Protein AF-A0A257JH86-F1 (afdb_monomer_lite)

pLDDT: m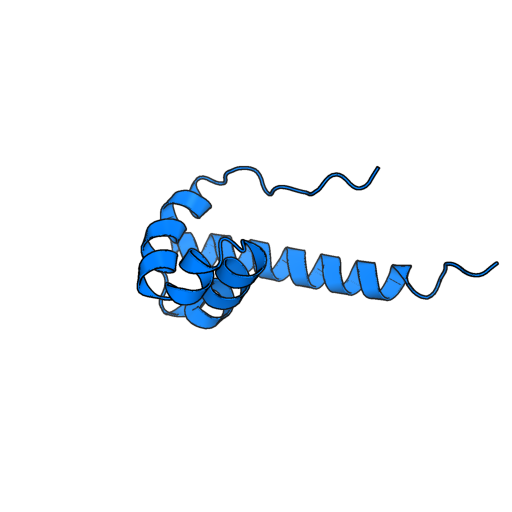ean 70.93, std 17.58, range [29.25, 88.62]

Secondary structure (DSSP, 8-state):
----------HHHHHHHHHHHHH-HHHHHTT-HHHHHHHHHHTGGGS-HHHHHHHHHHHHHHHHHHHHHHHHSSS---

Sequence (78 aa):
MSGPAFAAPDPGKKACVQEARKLCPAEMKSLSRKKVEACMIRNIEKTSPTCKTAMLKIKAEREALARRSARGQTGASE

Radius of gyration: 14.46 Å; chains: 1; bounding box: 31×27×41 Å

Foldseek 3Di:
DPDPPPVDCPVLVVQCPVVLCVQPVVQVVVVPPVSSLVSCLVCLVVGDPSNNVVSVVVVVVVVVVVVVVVVVVVPPDD

Structure (mmCIF, N/CA/C/O backbone):
data_AF-A0A257JH86-F1
#
_entry.id   AF-A0A257JH86-F1
#
loop_
_atom_site.group_PDB
_atom_site.id
_atom_site.type_symbol
_atom_site.label_atom_id
_atom_site.label_alt_id
_atom_site.label_comp_id
_atom_site.label_asym_id
_atom_site.label_entity_id
_atom_site.label_seq_id
_atom_site.pdbx_PDB_ins_code
_atom_site.Cartn_x
_atom_site.Cartn_y
_atom_site.Cartn_z
_atom_site.occupancy
_atom_site.B_iso_or_equiv
_atom_site.auth_seq_id
_atom_site.auth_comp_id
_atom_site.auth_asym_id
_atom_site.auth_atom_id
_atom_site.pdbx_PDB_model_num
ATOM 1 N N . MET A 1 1 ? 22.577 -11.360 -10.611 1.00 31.72 1 MET A N 1
ATOM 2 C CA . MET A 1 1 ? 21.929 -11.734 -9.333 1.00 31.72 1 MET A CA 1
ATOM 3 C C . MET A 1 1 ? 20.764 -10.784 -9.048 1.00 31.72 1 MET A C 1
ATOM 5 O O . MET A 1 1 ? 20.978 -9.675 -8.581 1.00 31.72 1 MET A O 1
ATOM 9 N N . SER A 1 2 ? 19.534 -11.180 -9.389 1.00 42.38 2 SER A N 1
ATOM 10 C CA . SER A 1 2 ? 18.320 -10.424 -9.046 1.00 42.38 2 SER A CA 1
ATOM 11 C C . SER A 1 2 ? 17.981 -10.679 -7.582 1.00 42.38 2 SER A C 1
ATOM 13 O O . SER A 1 2 ? 17.236 -11.602 -7.262 1.00 42.38 2 SER A O 1
ATOM 15 N N . GLY A 1 3 ? 18.577 -9.895 -6.683 1.00 29.25 3 GLY A N 1
ATOM 16 C CA . GLY A 1 3 ? 18.143 -9.874 -5.293 1.00 29.25 3 GLY A CA 1
ATOM 17 C C . GLY A 1 3 ? 16.667 -9.473 -5.247 1.00 29.25 3 GLY A C 1
ATOM 18 O O . GLY A 1 3 ? 16.259 -8.583 -6.003 1.00 29.25 3 GLY A O 1
ATOM 19 N N . PRO A 1 4 ? 15.834 -10.099 -4.402 1.00 36.56 4 PRO A N 1
ATOM 20 C CA . PRO A 1 4 ? 14.530 -9.540 -4.139 1.00 36.56 4 PRO A CA 1
ATOM 21 C C . PRO A 1 4 ? 14.836 -8.173 -3.541 1.00 36.56 4 PRO A C 1
ATOM 23 O O . PRO A 1 4 ? 15.405 -8.090 -2.455 1.00 36.56 4 PRO A O 1
ATOM 26 N N . ALA A 1 5 ? 14.503 -7.099 -4.254 1.00 36.41 5 ALA A N 1
ATOM 27 C CA . ALA A 1 5 ? 14.324 -5.805 -3.630 1.00 36.41 5 ALA A CA 1
ATOM 28 C C . ALA A 1 5 ? 13.139 -5.984 -2.669 1.00 36.41 5 ALA A C 1
ATOM 30 O O . ALA A 1 5 ? 11.990 -5.647 -2.960 1.00 36.41 5 ALA A O 1
ATOM 31 N N . PHE A 1 6 ? 13.419 -6.627 -1.529 1.00 40.56 6 PHE A N 1
ATOM 32 C CA . PHE A 1 6 ? 12.881 -6.254 -0.249 1.00 40.56 6 PHE A CA 1
ATOM 33 C C . PHE A 1 6 ? 13.137 -4.761 -0.219 1.00 40.56 6 PHE A C 1
ATOM 35 O O . PHE A 1 6 ? 14.222 -4.323 0.152 1.00 40.56 6 PHE A O 1
ATOM 42 N N . ALA A 1 7 ? 12.149 -3.995 -0.691 1.00 42.66 7 ALA A N 1
ATOM 43 C CA . ALA A 1 7 ? 11.961 -2.648 -0.214 1.00 42.66 7 ALA A CA 1
ATOM 44 C C . ALA A 1 7 ? 12.232 -2.762 1.283 1.00 42.66 7 ALA A C 1
ATOM 46 O O . ALA A 1 7 ? 11.575 -3.571 1.965 1.00 42.66 7 ALA A O 1
ATOM 47 N N . ALA A 1 8 ? 13.316 -2.108 1.713 1.00 38.41 8 ALA A N 1
ATOM 48 C CA . ALA A 1 8 ? 13.754 -2.056 3.094 1.00 38.41 8 ALA A CA 1
ATOM 49 C C . ALA A 1 8 ? 12.509 -1.879 3.972 1.00 38.41 8 ALA A C 1
ATOM 51 O O . ALA A 1 8 ? 11.524 -1.332 3.471 1.00 38.41 8 ALA A O 1
ATOM 52 N N . PRO A 1 9 ? 12.476 -2.381 5.219 1.00 40.72 9 PRO A N 1
ATOM 53 C CA . PRO A 1 9 ? 11.360 -2.147 6.130 1.00 40.72 9 PRO A CA 1
ATOM 54 C C . PRO A 1 9 ? 11.177 -0.637 6.306 1.00 40.72 9 PRO A C 1
ATOM 56 O O . PRO A 1 9 ? 11.723 -0.017 7.210 1.00 40.72 9 PRO A O 1
ATOM 59 N N . ASP A 1 10 ? 10.447 -0.050 5.367 1.00 45.88 10 ASP A N 1
ATOM 60 C CA . ASP A 1 10 ? 10.246 1.366 5.245 1.00 45.88 10 ASP A CA 1
ATOM 61 C C . ASP A 1 10 ? 9.397 1.705 6.462 1.00 45.88 10 ASP A C 1
ATOM 63 O O . ASP A 1 10 ? 8.436 0.977 6.754 1.00 45.88 10 ASP A O 1
ATOM 67 N N . PRO A 1 11 ? 9.735 2.741 7.230 1.00 46.69 11 PRO A N 1
ATOM 68 C CA . PRO A 1 11 ? 8.920 3.138 8.370 1.00 46.69 11 PRO A CA 1
ATOM 69 C C . PRO A 1 11 ? 7.443 3.348 7.966 1.00 46.69 11 PRO A C 1
ATOM 71 O O . PRO A 1 11 ? 6.546 3.113 8.783 1.00 46.69 11 PRO A O 1
ATOM 74 N N . GLY A 1 12 ? 7.156 3.633 6.685 1.00 47.91 12 GLY A N 1
ATOM 75 C CA . GLY A 1 12 ? 5.805 3.635 6.116 1.00 47.91 12 GLY A CA 1
ATOM 76 C C . GLY A 1 12 ? 5.106 2.266 6.081 1.00 47.91 12 GLY A C 1
ATOM 77 O O . GLY A 1 12 ? 3.886 2.194 6.206 1.00 47.91 12 GLY A O 1
ATOM 78 N N . LYS A 1 13 ? 5.838 1.150 6.000 1.00 53.38 13 LYS A N 1
ATOM 79 C CA . LYS A 1 13 ? 5.292 -0.220 6.016 1.00 53.38 13 LYS A CA 1
ATOM 80 C C . LYS A 1 13 ? 4.726 -0.595 7.388 1.00 53.38 13 LYS A C 1
ATOM 82 O O . LYS A 1 13 ? 3.719 -1.298 7.446 1.00 53.38 13 LYS A O 1
ATOM 87 N N . LYS A 1 14 ? 5.313 -0.089 8.483 1.00 57.78 14 LYS A N 1
ATOM 88 C CA . LYS A 1 14 ? 4.712 -0.184 9.829 1.00 57.78 14 LYS A CA 1
ATOM 89 C C . LYS A 1 14 ? 3.450 0.674 9.928 1.00 57.78 14 LYS A C 1
ATOM 91 O O . LYS A 1 14 ? 2.441 0.181 10.424 1.00 57.78 14 LYS A O 1
ATOM 96 N N . ALA A 1 15 ? 3.481 1.895 9.388 1.00 60.38 15 ALA A N 1
ATOM 97 C CA . ALA A 1 15 ? 2.313 2.778 9.365 1.00 60.38 15 ALA A CA 1
ATOM 98 C C . ALA A 1 15 ? 1.141 2.177 8.562 1.00 60.38 15 ALA A C 1
ATOM 100 O O . ALA A 1 15 ? -0.009 2.264 8.981 1.00 60.38 15 ALA A O 1
ATOM 101 N N . CYS A 1 16 ? 1.425 1.493 7.451 1.00 73.44 16 CYS A N 1
ATOM 102 C CA . CYS A 1 16 ? 0.405 0.823 6.646 1.00 73.44 16 CYS A CA 1
ATOM 103 C C . CYS A 1 16 ? -0.054 -0.529 7.209 1.00 73.44 16 CYS A C 1
ATOM 105 O O . CYS A 1 16 ? -1.118 -0.989 6.818 1.00 73.44 16 CYS A O 1
ATOM 107 N N . VAL A 1 17 ? 0.700 -1.207 8.088 1.00 78.38 17 VAL A N 1
ATOM 108 C CA . VAL A 1 17 ? 0.338 -2.563 8.564 1.00 78.38 17 VAL A CA 1
ATOM 109 C C . VAL A 1 17 ? -0.990 -2.573 9.318 1.00 78.38 17 VAL A C 1
ATOM 111 O O . VAL A 1 17 ? -1.766 -3.522 9.190 1.00 78.38 17 VAL A O 1
ATOM 114 N N . GLN A 1 18 ? -1.266 -1.526 10.093 1.00 81.75 18 GLN A N 1
ATOM 115 C CA . GLN A 1 18 ? -2.510 -1.427 10.849 1.00 81.75 18 GLN A CA 1
ATOM 116 C C . GLN A 1 18 ? -3.710 -1.242 9.911 1.00 81.75 18 GLN A C 1
ATOM 118 O O . GLN A 1 18 ? -4.728 -1.914 10.059 1.00 81.75 18 GLN A O 1
ATOM 123 N N . GLU A 1 19 ? -3.543 -0.410 8.886 1.00 85.00 19 GLU A N 1
ATOM 124 C CA . GLU A 1 19 ? -4.550 -0.166 7.854 1.00 85.00 19 GLU A CA 1
ATOM 125 C C . GLU A 1 19 ? -4.723 -1.385 6.942 1.00 85.00 19 GLU A C 1
ATOM 127 O O . GLU A 1 19 ? -5.845 -1.771 6.637 1.00 85.00 19 GLU A O 1
ATOM 132 N N . ALA A 1 20 ? -3.641 -2.087 6.601 1.00 83.06 20 ALA A N 1
ATOM 133 C CA . ALA A 1 20 ? -3.676 -3.357 5.882 1.00 83.06 20 ALA A CA 1
ATOM 134 C C . ALA A 1 20 ? -4.454 -4.428 6.654 1.00 83.06 20 ALA A C 1
ATOM 136 O O . ALA A 1 20 ? -5.182 -5.209 6.050 1.00 83.06 20 ALA A O 1
ATOM 137 N N . ARG A 1 21 ? -4.343 -4.468 7.988 1.00 85.19 21 ARG A N 1
ATOM 138 C CA . ARG A 1 21 ? -5.145 -5.384 8.812 1.00 85.19 21 ARG A CA 1
ATOM 139 C C . ARG A 1 21 ? -6.636 -5.054 8.774 1.00 85.19 21 ARG A C 1
ATOM 141 O O . ARG A 1 21 ? -7.434 -5.984 8.790 1.00 85.19 21 ARG A O 1
ATOM 148 N N . LYS A 1 22 ? -7.006 -3.771 8.714 1.00 86.44 22 LYS A N 1
ATOM 149 C CA . LYS A 1 22 ? -8.411 -3.333 8.647 1.00 86.44 22 LYS A CA 1
ATOM 150 C C . LYS A 1 22 ? -9.008 -3.493 7.245 1.00 86.44 22 LYS A C 1
ATOM 152 O O . LYS A 1 22 ? -10.108 -4.009 7.105 1.00 86.44 22 LYS A O 1
ATOM 157 N N . LEU A 1 23 ? -8.279 -3.062 6.216 1.00 86.75 23 LEU A N 1
ATOM 158 C CA . LEU A 1 23 ? -8.748 -2.982 4.828 1.00 86.75 23 LEU A CA 1
ATOM 159 C C . LEU A 1 23 ? -8.503 -4.277 4.042 1.00 86.75 23 LEU A C 1
ATOM 161 O O . LEU A 1 23 ? -9.269 -4.607 3.142 1.00 86.75 23 LEU A O 1
ATOM 165 N N . CYS A 1 24 ? -7.444 -5.017 4.379 1.00 88.06 24 CYS A N 1
ATOM 166 C CA . CYS A 1 24 ? -6.980 -6.200 3.650 1.00 88.06 24 CYS A CA 1
ATOM 167 C C . CYS A 1 24 ? -6.753 -7.430 4.563 1.00 88.06 24 CYS A C 1
ATOM 169 O O . CYS A 1 24 ? -5.707 -8.084 4.461 1.00 88.06 24 CYS A O 1
ATOM 171 N N . PRO A 1 25 ? -7.701 -7.797 5.452 1.00 87.88 25 PRO A N 1
ATOM 172 C CA . PRO A 1 25 ? -7.502 -8.879 6.421 1.00 87.88 25 PRO A CA 1
ATOM 173 C C . PRO A 1 25 ? -7.281 -10.250 5.763 1.00 87.88 25 PRO A C 1
ATOM 175 O O . PRO A 1 25 ? -6.475 -11.042 6.250 1.00 87.88 25 PRO A O 1
ATOM 178 N N . ALA A 1 26 ? -7.952 -10.527 4.640 1.00 86.00 26 ALA A N 1
ATOM 179 C CA . ALA A 1 26 ? -7.807 -11.780 3.893 1.00 86.00 26 ALA A CA 1
ATOM 180 C C . ALA A 1 26 ? -6.399 -11.945 3.291 1.00 86.00 26 ALA A C 1
ATOM 182 O O . ALA A 1 26 ? -5.795 -13.019 3.351 1.00 86.00 26 ALA A O 1
ATOM 183 N N . GLU A 1 27 ? -5.835 -10.850 2.785 1.00 83.62 27 GLU A N 1
ATOM 184 C CA . GLU A 1 27 ? -4.502 -10.853 2.186 1.00 83.62 27 GLU A CA 1
ATOM 185 C C . GLU A 1 27 ? -3.413 -10.906 3.264 1.00 83.62 27 GLU A C 1
ATOM 187 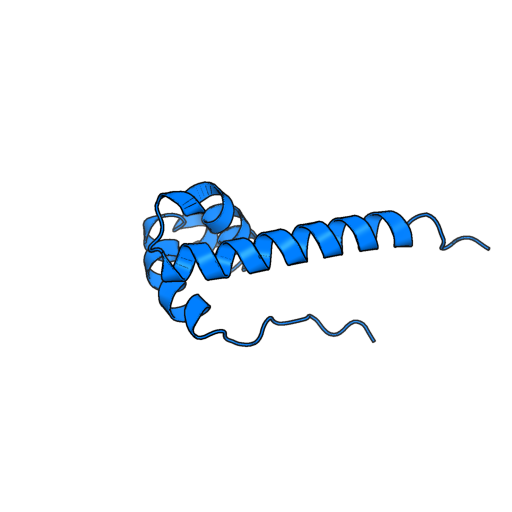O O . GLU A 1 27 ? -2.401 -11.589 3.090 1.00 83.62 27 GLU A O 1
ATOM 192 N N . MET A 1 28 ? -3.648 -10.258 4.414 1.00 82.81 28 MET A N 1
ATOM 193 C CA . MET A 1 28 ? -2.784 -10.372 5.594 1.00 82.81 28 MET A CA 1
ATOM 194 C C . MET A 1 28 ? -2.771 -11.801 6.151 1.00 82.81 28 MET A C 1
ATOM 196 O O . MET A 1 28 ? -1.705 -12.290 6.524 1.00 82.81 28 MET A O 1
ATOM 200 N N . LYS A 1 29 ? -3.916 -12.499 6.148 1.00 82.94 29 LYS A N 1
ATOM 201 C CA . LYS A 1 29 ? -3.998 -13.933 6.487 1.00 82.94 29 LYS A CA 1
ATOM 202 C C . LYS A 1 29 ? -3.269 -14.821 5.483 1.00 82.94 29 LYS A C 1
ATOM 204 O O . LYS A 1 29 ? -2.670 -15.810 5.881 1.00 82.94 29 LYS A O 1
ATOM 209 N N . SER A 1 30 ? -3.268 -14.448 4.205 1.00 79.94 30 SER A N 1
ATOM 210 C CA . SER A 1 30 ? -2.548 -15.183 3.156 1.00 79.94 30 SER A CA 1
ATOM 211 C C . SER A 1 30 ? -1.019 -15.068 3.261 1.00 79.94 30 SER A C 1
ATOM 213 O O . SER A 1 30 ? -0.320 -15.625 2.413 1.00 79.94 30 SER A O 1
ATOM 215 N N . LEU A 1 31 ? -0.493 -14.288 4.223 1.00 71.56 31 LEU A N 1
ATOM 216 C CA . LEU A 1 31 ? 0.939 -14.012 4.449 1.00 71.56 31 LEU A CA 1
ATOM 217 C C . LEU A 1 31 ? 1.695 -13.551 3.189 1.00 71.56 31 LEU A C 1
ATOM 219 O O . LEU A 1 31 ? 2.924 -13.540 3.119 1.00 71.56 31 LEU A O 1
ATOM 223 N N . SER A 1 32 ? 0.948 -13.121 2.178 1.00 77.94 32 SER A N 1
ATOM 224 C CA . SER A 1 32 ? 1.452 -12.846 0.846 1.00 77.94 32 SER A CA 1
ATOM 225 C C . SER A 1 32 ? 1.630 -11.347 0.704 1.00 77.94 32 SER A C 1
ATOM 227 O O . SER A 1 32 ? 0.671 -10.614 0.472 1.00 77.94 32 SER A O 1
ATOM 229 N N . ARG A 1 33 ? 2.874 -10.868 0.809 1.00 74.50 33 ARG A N 1
ATOM 230 C CA . ARG A 1 33 ? 3.171 -9.427 0.706 1.00 74.50 33 ARG A CA 1
ATOM 231 C C . ARG A 1 33 ? 2.622 -8.797 -0.572 1.00 74.50 33 ARG A C 1
ATOM 233 O O . ARG A 1 33 ? 1.995 -7.753 -0.490 1.00 74.50 33 ARG A O 1
ATOM 240 N N . LYS A 1 34 ? 2.769 -9.470 -1.720 1.00 77.94 34 LYS A N 1
ATOM 241 C CA . LYS A 1 34 ? 2.226 -9.010 -3.013 1.00 77.94 34 LYS A CA 1
ATOM 242 C C . LYS A 1 34 ? 0.717 -8.774 -2.971 1.00 77.94 34 LYS A C 1
ATOM 244 O O . LYS A 1 34 ? 0.235 -7.786 -3.508 1.00 77.94 34 LYS A O 1
ATOM 249 N N . LYS A 1 35 ? -0.006 -9.692 -2.337 1.00 82.25 35 LYS A N 1
ATOM 250 C CA . LYS A 1 35 ? -1.460 -9.661 -2.173 1.00 82.25 35 LYS A CA 1
ATOM 251 C C . LYS A 1 35 ? -1.889 -8.508 -1.262 1.00 82.25 35 LYS A C 1
ATOM 253 O O . LYS A 1 35 ? -2.730 -7.692 -1.630 1.00 82.25 35 LYS A O 1
ATOM 258 N N . VAL A 1 36 ? -1.200 -8.355 -0.129 1.00 83.81 36 VAL A N 1
ATOM 259 C CA . VAL A 1 36 ? -1.407 -7.232 0.799 1.00 83.81 36 VAL A CA 1
ATOM 260 C C . VAL A 1 36 ? -1.119 -5.891 0.123 1.00 83.81 36 VAL A C 1
ATOM 262 O O . VAL A 1 36 ? -1.928 -4.974 0.223 1.00 83.81 36 VAL A O 1
ATOM 265 N N . GLU A 1 37 ? -0.003 -5.778 -0.600 1.00 80.62 37 GLU A N 1
ATOM 266 C CA . GLU A 1 37 ? 0.373 -4.571 -1.346 1.00 80.62 37 GLU A CA 1
ATOM 267 C C . GLU A 1 37 ? -0.658 -4.237 -2.429 1.00 80.62 37 GLU A C 1
ATOM 269 O O . GLU A 1 37 ? -1.117 -3.101 -2.499 1.00 80.62 37 GLU A O 1
ATOM 274 N N . ALA A 1 38 ? -1.088 -5.213 -3.233 1.00 84.25 38 ALA A N 1
ATOM 275 C CA . ALA A 1 38 ? -2.100 -4.995 -4.264 1.00 84.25 38 ALA A CA 1
ATOM 276 C C . ALA A 1 38 ? -3.435 -4.518 -3.669 1.00 84.25 38 ALA A C 1
ATOM 278 O O . ALA A 1 38 ? -4.051 -3.586 -4.190 1.00 84.25 38 ALA A O 1
ATOM 279 N N . CYS A 1 39 ? -3.866 -5.116 -2.558 1.00 87.19 39 CYS A N 1
ATOM 280 C CA . CYS A 1 39 ? -5.076 -4.692 -1.865 1.00 87.19 39 CYS A CA 1
ATOM 281 C C . CYS A 1 39 ? -4.938 -3.288 -1.252 1.00 87.19 39 CYS A C 1
ATOM 283 O O . CYS A 1 39 ? -5.865 -2.482 -1.356 1.00 87.19 39 CYS A O 1
ATOM 285 N N . MET A 1 40 ? -3.778 -2.949 -0.683 1.00 85.38 40 MET A N 1
ATOM 286 C CA . MET A 1 40 ? -3.508 -1.606 -0.160 1.00 85.38 40 MET A CA 1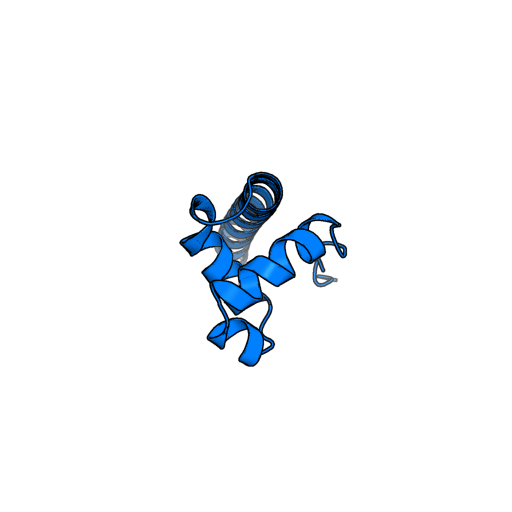
ATOM 287 C C . MET A 1 40 ? -3.493 -0.547 -1.265 1.00 85.38 40 MET A C 1
ATOM 289 O O . MET A 1 40 ? -4.081 0.514 -1.086 1.00 85.38 40 MET A O 1
ATOM 293 N N . ILE A 1 41 ? -2.901 -0.842 -2.427 1.00 85.19 41 ILE A N 1
ATOM 294 C CA . ILE A 1 41 ? -2.908 0.056 -3.594 1.00 85.19 41 ILE A CA 1
ATOM 295 C C . ILE A 1 41 ? -4.341 0.298 -4.090 1.00 85.19 41 ILE A C 1
ATOM 297 O O . ILE A 1 41 ? -4.681 1.424 -4.443 1.00 85.19 41 ILE A O 1
ATOM 301 N N . ARG A 1 42 ? -5.202 -0.729 -4.083 1.00 88.25 42 ARG A N 1
ATOM 302 C CA . ARG A 1 42 ? -6.629 -0.575 -4.429 1.00 88.25 42 ARG A CA 1
ATOM 303 C C . ARG A 1 42 ? -7.393 0.280 -3.421 1.00 88.25 42 ARG A C 1
ATOM 305 O O . ARG A 1 42 ? -8.314 0.986 -3.804 1.00 88.25 42 ARG A O 1
ATOM 312 N N . ASN A 1 43 ? -7.008 0.226 -2.148 1.00 88.62 43 ASN A N 1
ATOM 313 C CA . ASN A 1 43 ? -7.650 0.974 -1.067 1.00 88.62 43 ASN A CA 1
ATOM 314 C C . ASN A 1 43 ? -6.881 2.241 -0.674 1.00 88.62 43 ASN A C 1
ATOM 316 O O . ASN A 1 43 ? -7.112 2.785 0.401 1.00 88.62 43 ASN A O 1
ATOM 320 N N . ILE A 1 44 ? -5.977 2.726 -1.524 1.00 85.81 44 ILE A N 1
ATOM 321 C CA . ILE A 1 44 ? -5.033 3.792 -1.180 1.00 85.81 44 ILE A CA 1
ATOM 322 C C . ILE A 1 44 ? -5.720 5.095 -0.747 1.00 85.81 44 ILE A C 1
ATOM 324 O O . ILE A 1 44 ? -5.207 5.818 0.103 1.00 85.81 44 ILE A O 1
ATOM 328 N N . GLU A 1 45 ? -6.913 5.366 -1.272 1.00 86.44 45 GLU A N 1
ATOM 329 C CA . GLU A 1 45 ? -7.728 6.532 -0.917 1.00 86.44 45 GLU A CA 1
ATOM 330 C C . GLU A 1 45 ? -8.343 6.442 0.481 1.00 86.44 45 GLU A C 1
ATOM 332 O O . GLU A 1 45 ? -8.639 7.467 1.084 1.00 86.44 45 GLU A O 1
ATOM 337 N N . LYS A 1 46 ? -8.483 5.225 1.016 1.00 86.88 46 LYS A N 1
ATOM 338 C CA . LYS A 1 46 ? -8.974 4.956 2.374 1.00 86.88 46 LYS A CA 1
ATOM 339 C C . LYS A 1 46 ? -7.849 4.891 3.407 1.00 86.88 46 LYS A C 1
ATOM 341 O O . LYS A 1 46 ? -8.124 4.682 4.581 1.00 86.88 46 LYS A O 1
ATOM 346 N N . THR A 1 47 ? -6.592 5.021 2.977 1.00 84.44 47 THR A N 1
ATOM 347 C CA . THR A 1 47 ? -5.428 4.984 3.870 1.00 84.44 47 THR A CA 1
ATOM 348 C C . THR A 1 47 ? -4.991 6.383 4.290 1.00 84.44 47 THR A C 1
ATOM 350 O O . THR A 1 47 ? -5.175 7.354 3.555 1.00 84.44 47 THR A O 1
ATOM 353 N N . SER A 1 48 ? -4.340 6.482 5.450 1.00 84.38 48 SER A N 1
ATOM 354 C CA . SER A 1 48 ? -3.723 7.724 5.929 1.00 84.38 48 SER A CA 1
ATOM 355 C C . SER A 1 48 ? -2.735 8.313 4.907 1.00 84.38 48 SER A C 1
ATOM 357 O O . SER A 1 48 ? -2.061 7.551 4.206 1.00 84.38 48 SER A O 1
ATOM 359 N N . PRO A 1 49 ? -2.546 9.646 4.855 1.00 83.81 49 PRO A N 1
ATOM 360 C CA . PRO A 1 49 ? -1.691 10.313 3.860 1.00 83.81 49 PRO A CA 1
ATOM 361 C C . PRO A 1 49 ? -0.242 9.794 3.839 1.00 83.81 49 PRO A C 1
ATOM 363 O O . PRO A 1 49 ? 0.368 9.669 2.772 1.00 83.81 49 PRO A O 1
ATOM 366 N N . THR A 1 50 ? 0.288 9.398 4.998 1.00 82.12 50 THR A N 1
ATOM 367 C CA . THR A 1 50 ? 1.599 8.745 5.130 1.00 82.12 50 THR A CA 1
ATOM 368 C C . THR A 1 50 ? 1.643 7.396 4.409 1.00 82.12 50 THR A C 1
ATOM 370 O O . THR A 1 50 ? 2.585 7.109 3.672 1.00 82.12 50 THR A O 1
ATOM 373 N N . CYS A 1 51 ? 0.601 6.578 4.573 1.00 82.81 51 CYS A N 1
ATOM 374 C CA . CYS A 1 51 ? 0.501 5.274 3.925 1.00 82.81 51 CYS A CA 1
ATOM 375 C C . CYS A 1 51 ? 0.235 5.413 2.419 1.00 82.81 51 CYS A C 1
ATOM 377 O O . CYS A 1 51 ? 0.874 4.736 1.613 1.00 82.81 51 CYS A O 1
ATOM 379 N N . LYS A 1 52 ? -0.624 6.362 2.028 1.00 85.38 52 LYS A N 1
ATOM 380 C CA . LYS A 1 52 ? -0.899 6.712 0.630 1.00 85.38 52 LYS A CA 1
ATOM 381 C C . LYS A 1 52 ? 0.374 7.104 -0.119 1.00 85.38 52 LYS A C 1
ATOM 383 O O . LYS A 1 52 ? 0.639 6.566 -1.191 1.00 85.38 52 LYS A O 1
ATOM 388 N N . THR A 1 53 ? 1.208 7.964 0.460 1.00 84.88 53 THR A N 1
ATOM 389 C CA . THR A 1 53 ? 2.486 8.364 -0.156 1.00 84.88 53 THR A CA 1
ATOM 390 C C . THR A 1 53 ? 3.420 7.168 -0.367 1.00 84.88 53 THR A C 1
ATOM 392 O O . THR A 1 53 ? 4.010 7.023 -1.439 1.00 84.88 53 THR A O 1
ATOM 395 N N . ALA A 1 54 ? 3.525 6.276 0.622 1.00 81.06 54 ALA A N 1
ATOM 396 C CA . ALA A 1 54 ? 4.342 5.068 0.510 1.00 81.06 54 ALA A CA 1
ATOM 397 C C . ALA A 1 54 ? 3.798 4.093 -0.553 1.00 81.06 54 ALA A C 1
ATOM 399 O O . ALA A 1 54 ? 4.553 3.598 -1.391 1.00 81.06 54 ALA A O 1
ATOM 400 N N . MET A 1 55 ? 2.484 3.856 -0.571 1.00 83.31 55 MET A N 1
ATOM 401 C CA . MET A 1 55 ? 1.838 2.969 -1.544 1.00 83.31 55 MET A CA 1
ATOM 402 C C . MET A 1 55 ? 1.921 3.504 -2.979 1.00 83.31 55 MET A C 1
ATOM 404 O O . MET A 1 55 ? 2.075 2.711 -3.907 1.00 83.31 55 MET A O 1
ATOM 408 N N . LEU A 1 56 ? 1.880 4.826 -3.183 1.00 84.31 56 LEU A N 1
ATOM 409 C CA . LEU A 1 56 ? 2.072 5.434 -4.505 1.00 84.31 56 LEU A CA 1
ATOM 410 C C . LEU A 1 56 ? 3.474 5.164 -5.060 1.00 84.31 56 LEU A C 1
ATOM 412 O O . LEU A 1 56 ? 3.600 4.802 -6.230 1.00 84.31 56 LEU A O 1
ATOM 416 N N . LYS A 1 57 ? 4.514 5.268 -4.222 1.00 82.38 57 LYS A N 1
ATOM 417 C CA . LYS A 1 57 ? 5.888 4.920 -4.618 1.00 8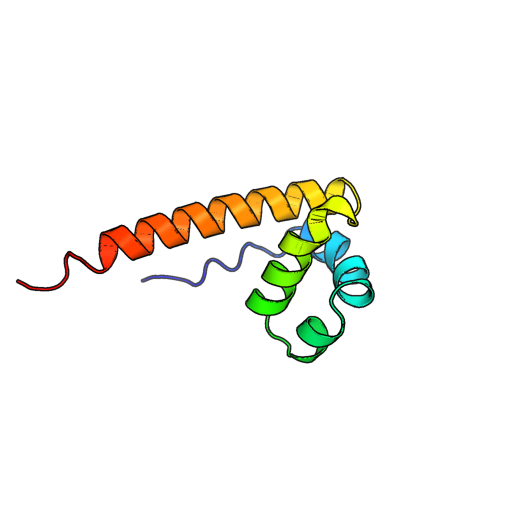2.38 57 LYS A CA 1
ATOM 418 C C . LYS A 1 57 ? 5.984 3.452 -5.033 1.00 82.38 57 LYS A C 1
ATOM 420 O O . LYS A 1 57 ? 6.466 3.156 -6.122 1.00 82.38 57 LYS A O 1
ATOM 425 N N . ILE A 1 58 ? 5.426 2.546 -4.227 1.00 79.62 58 ILE A N 1
ATOM 426 C CA . ILE A 1 58 ? 5.411 1.106 -4.528 1.00 79.62 58 ILE A CA 1
ATOM 427 C C . ILE A 1 58 ? 4.653 0.819 -5.830 1.00 79.62 58 ILE A C 1
ATOM 429 O O . ILE A 1 58 ? 5.120 0.022 -6.643 1.00 79.62 58 ILE A O 1
ATOM 433 N N . LYS A 1 59 ? 3.505 1.471 -6.064 1.00 81.56 59 LYS A N 1
ATOM 434 C CA . LYS A 1 59 ? 2.749 1.340 -7.319 1.00 81.56 59 LYS A CA 1
ATOM 435 C C . LYS A 1 59 ? 3.611 1.734 -8.521 1.00 81.56 59 LYS A C 1
ATOM 437 O O . LYS A 1 59 ? 3.674 0.970 -9.481 1.00 81.56 59 LYS A O 1
ATOM 442 N N . ALA A 1 60 ? 4.294 2.877 -8.448 1.00 84.62 60 ALA A N 1
ATOM 443 C CA . ALA A 1 60 ? 5.168 3.355 -9.516 1.00 84.62 60 ALA A CA 1
ATOM 444 C C . ALA A 1 60 ? 6.339 2.392 -9.775 1.00 84.62 60 ALA A C 1
ATOM 446 O O . ALA A 1 60 ? 6.601 2.036 -10.922 1.00 84.62 60 ALA A O 1
ATOM 447 N N . GLU A 1 61 ? 6.993 1.890 -8.724 1.00 80.56 61 GLU A N 1
ATOM 448 C CA . GLU A 1 61 ? 8.064 0.898 -8.864 1.00 80.56 61 GLU A CA 1
ATOM 449 C C . GLU A 1 61 ? 7.567 -0.426 -9.452 1.00 80.56 61 GLU A C 1
ATOM 451 O O . GLU A 1 61 ? 8.255 -1.049 -10.260 1.00 80.56 61 GLU A O 1
ATOM 456 N N . ARG A 1 62 ? 6.360 -0.868 -9.083 1.00 76.81 62 ARG A N 1
ATOM 457 C CA . ARG A 1 62 ? 5.746 -2.088 -9.627 1.00 76.81 62 ARG A CA 1
ATOM 458 C C . ARG A 1 62 ? 5.392 -1.935 -11.093 1.00 76.81 62 ARG A C 1
ATOM 460 O O . ARG A 1 62 ? 5.628 -2.868 -11.854 1.00 76.81 62 ARG A O 1
ATOM 467 N N . GLU A 1 63 ? 4.866 -0.782 -11.485 1.00 79.62 63 GLU A N 1
ATOM 468 C CA . GLU A 1 63 ? 4.592 -0.470 -12.885 1.00 79.62 63 GLU A CA 1
ATOM 469 C C . GLU A 1 63 ? 5.894 -0.396 -13.695 1.00 79.62 63 GLU A C 1
ATOM 471 O O . GLU A 1 63 ? 5.993 -0.997 -14.765 1.00 79.62 63 GLU A O 1
ATOM 476 N N . ALA 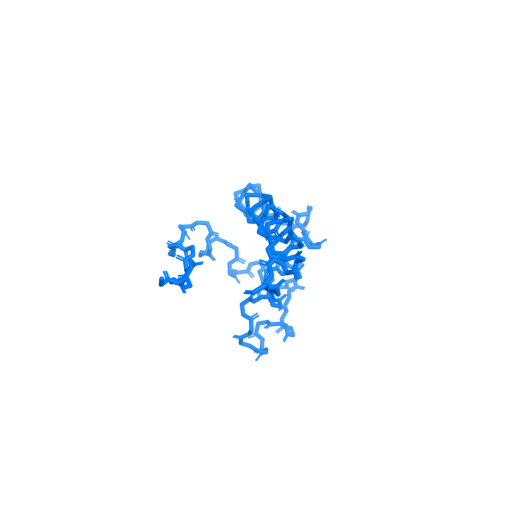A 1 64 ? 6.934 0.240 -13.148 1.00 80.19 64 ALA A N 1
ATOM 477 C CA . ALA A 1 64 ? 8.259 0.280 -13.758 1.00 80.19 64 ALA A CA 1
ATOM 478 C C . ALA A 1 64 ? 8.869 -1.125 -13.891 1.00 80.19 64 ALA A C 1
ATOM 480 O O . ALA A 1 64 ? 9.398 -1.473 -14.947 1.00 80.19 64 ALA A O 1
ATOM 481 N N . LEU A 1 65 ? 8.756 -1.963 -12.857 1.00 78.44 65 LEU A N 1
ATOM 482 C CA . LEU A 1 65 ? 9.218 -3.347 -12.896 1.00 78.44 65 LEU A CA 1
ATOM 483 C C . LEU A 1 65 ? 8.417 -4.173 -13.907 1.00 78.44 65 LEU A C 1
ATOM 485 O O . LEU A 1 65 ? 9.023 -4.896 -14.685 1.00 78.44 65 LEU A O 1
ATOM 489 N N . ALA A 1 66 ? 7.090 -4.032 -13.954 1.00 76.56 66 ALA A N 1
ATOM 490 C CA . ALA A 1 66 ? 6.240 -4.715 -14.928 1.00 76.56 66 ALA A CA 1
ATOM 491 C C . ALA A 1 66 ? 6.615 -4.331 -16.367 1.00 76.56 66 ALA A C 1
ATOM 493 O O . ALA A 1 66 ? 6.771 -5.205 -17.217 1.00 76.56 66 ALA A O 1
ATOM 494 N N . ARG A 1 67 ? 6.862 -3.040 -16.623 1.00 75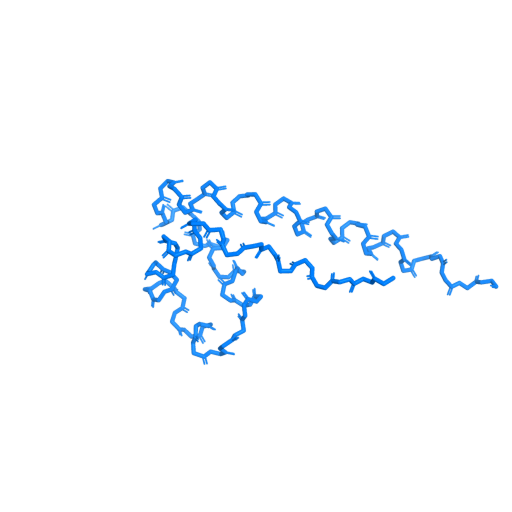.69 67 ARG A N 1
ATOM 495 C CA . ARG A 1 67 ? 7.358 -2.544 -17.916 1.00 75.69 67 ARG A CA 1
ATOM 496 C C . ARG A 1 67 ? 8.739 -3.106 -18.265 1.00 75.69 67 ARG A C 1
ATOM 498 O O . ARG A 1 67 ? 8.971 -3.492 -19.408 1.00 75.69 67 ARG A O 1
ATOM 505 N N . ARG A 1 68 ? 9.659 -3.197 -17.297 1.00 69.94 68 ARG A N 1
ATOM 506 C CA . ARG A 1 68 ? 10.994 -3.793 -17.508 1.00 69.94 68 ARG A CA 1
ATOM 507 C C . ARG A 1 68 ? 10.923 -5.304 -17.739 1.00 69.94 68 ARG A C 1
ATOM 509 O O . ARG A 1 68 ? 11.621 -5.803 -18.613 1.00 69.94 68 ARG A O 1
ATOM 516 N N . SER A 1 69 ? 10.064 -6.018 -17.016 1.00 62.81 69 SER A N 1
ATOM 517 C CA . SER A 1 69 ? 9.819 -7.451 -17.209 1.00 62.81 69 SER A CA 1
ATOM 518 C C . SER A 1 69 ? 9.141 -7.751 -18.547 1.00 62.81 69 SER A C 1
ATOM 520 O O . SER A 1 69 ? 9.449 -8.774 -19.150 1.00 62.81 69 SER A O 1
ATOM 522 N N . ALA A 1 70 ? 8.268 -6.868 -19.041 1.00 59.88 70 ALA A N 1
ATOM 523 C CA . ALA A 1 70 ? 7.696 -6.979 -20.383 1.00 59.88 70 ALA A CA 1
ATOM 524 C C . ALA A 1 70 ? 8.760 -6.773 -21.474 1.00 59.88 70 ALA A C 1
ATOM 526 O O . ALA A 1 70 ? 8.769 -7.496 -22.461 1.00 59.88 70 ALA A O 1
ATOM 527 N N . ARG A 1 71 ? 9.709 -5.847 -21.273 1.00 56.84 71 ARG A N 1
ATOM 528 C CA . ARG A 1 71 ? 10.801 -5.598 -22.231 1.00 56.84 71 ARG A CA 1
ATOM 529 C C . ARG A 1 71 ? 11.918 -6.651 -22.191 1.00 56.84 71 ARG A C 1
ATOM 531 O O . ARG A 1 71 ? 12.627 -6.809 -23.173 1.00 56.84 71 ARG A O 1
ATOM 538 N N . GLY A 1 72 ? 12.086 -7.353 -21.069 1.00 53.91 72 GLY A N 1
ATOM 539 C CA . GLY A 1 72 ? 13.111 -8.390 -20.885 1.00 53.91 72 GLY A CA 1
ATOM 540 C C . GLY A 1 72 ? 12.683 -9.818 -21.245 1.00 53.91 72 GLY A C 1
ATOM 541 O O . GLY A 1 72 ? 13.541 -10.689 -21.305 1.00 53.91 72 GLY A O 1
ATOM 542 N N . GLN A 1 73 ? 11.391 -10.080 -21.479 1.00 49.75 73 GLN A N 1
ATOM 543 C CA . GLN A 1 73 ? 10.895 -11.404 -21.901 1.00 49.75 73 GLN A CA 1
ATOM 544 C C . GLN A 1 73 ? 10.843 -11.584 -23.427 1.00 49.75 73 GLN A C 1
ATOM 546 O O . GLN A 1 73 ? 10.704 -12.707 -23.891 1.00 49.75 73 GLN A O 1
ATOM 551 N N . THR A 1 74 ? 11.021 -10.516 -24.208 1.00 48.81 74 THR A N 1
ATOM 552 C CA . THR A 1 74 ? 11.055 -10.568 -25.684 1.00 48.81 74 THR A CA 1
ATOM 553 C C . THR A 1 74 ? 12.485 -10.601 -26.246 1.00 48.81 74 THR A C 1
ATOM 555 O O . THR A 1 74 ? 12.690 -10.298 -27.412 1.00 48.81 74 THR A O 1
ATOM 558 N N . GLY A 1 75 ? 13.494 -10.920 -25.423 1.00 47.38 75 GLY A N 1
ATOM 559 C CA . GLY A 1 75 ? 14.912 -10.842 -25.810 1.00 47.38 75 GLY A CA 1
ATOM 560 C C . GLY A 1 75 ? 15.806 -11.938 -25.226 1.00 47.38 75 GLY A C 1
ATOM 561 O O . GLY A 1 75 ? 16.978 -11.685 -24.979 1.00 47.38 75 GLY A O 1
ATOM 562 N N . ALA A 1 76 ? 15.260 -13.126 -24.954 1.00 48.75 76 ALA A N 1
ATOM 563 C CA . ALA A 1 76 ? 16.035 -14.318 -24.601 1.00 48.75 76 ALA A CA 1
ATOM 564 C C . ALA A 1 76 ? 15.700 -15.450 -25.582 1.00 48.75 76 ALA A C 1
ATOM 566 O O . ALA A 1 76 ? 15.025 -16.419 -25.243 1.00 48.75 76 ALA A O 1
ATOM 567 N N . SER A 1 77 ? 16.101 -15.268 -26.835 1.00 47.69 77 SER A N 1
ATOM 568 C CA . SER A 1 77 ? 16.252 -16.320 -27.841 1.00 47.69 77 SER A CA 1
ATOM 569 C C . SER A 1 77 ? 17.213 -15.785 -28.893 1.00 47.69 77 SER A C 1
ATOM 571 O O . SER A 1 77 ? 16.781 -15.118 -29.824 1.00 47.69 77 SER A O 1
ATOM 573 N N . GLU A 1 78 ? 18.502 -16.022 -28.680 1.00 45.47 78 GLU A N 1
ATOM 574 C CA . GLU A 1 78 ? 19.488 -16.224 -29.746 1.00 45.47 78 GLU A CA 1
ATOM 575 C C . GLU A 1 78 ? 20.624 -17.090 -29.201 1.00 45.47 78 GLU A C 1
ATOM 577 O O . GLU A 1 78 ? 21.062 -16.830 -28.053 1.00 45.47 78 GLU A O 1
#